Protein AF-A0A357D3V7-F1 (afdb_monomer_lite)

Radius of gyration: 13.37 Å; chains: 1; bounding box: 25×22×40 Å

Foldseek 3Di:
DDKDKDKDFAAALVRDGPDIDMDMDDCVVVPPVCVVPPVVVVRHVVSVVNNVVRNDDDPPPPPD

Sequence (64 aa):
MGLHCVAVPIINQEGECIAALSISGPVNRVSLERIAEELKPAATATARQISAELGYSPPASEEG

pLDDT: mean 91.76, std 12.07, range [43.09, 97.69]

Secondary structure (DSSP, 8-state):
--EEEEEEEEE-TTS-EEEEEEEEEETTTS-HHHIIIIIHHHHHHHHHHHHHHTT----TT---

Structure (mmCIF, N/CA/C/O backbone):
data_AF-A0A357D3V7-F1
#
_entry.id   AF-A0A357D3V7-F1
#
loop_
_atom_site.group_PDB
_atom_site.id
_atom_site.type_symbol
_atom_site.label_atom_id
_atom_site.label_alt_id
_atom_site.label_comp_id
_atom_site.label_asym_id
_atom_site.label_entity_id
_atom_site.label_seq_id
_atom_site.pdbx_PDB_ins_code
_atom_site.Cartn_x
_atom_site.Cartn_y
_atom_site.Cartn_z
_atom_site.occup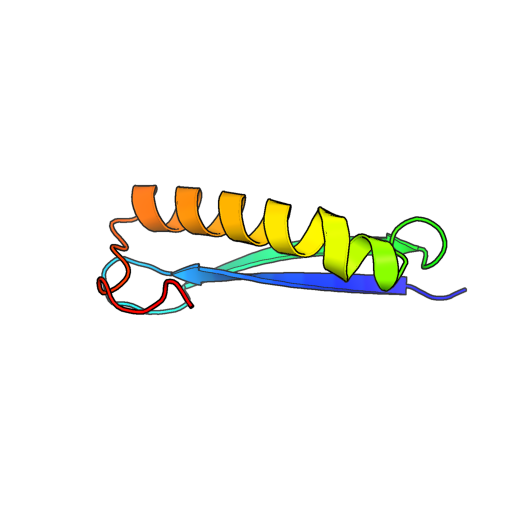ancy
_atom_site.B_iso_or_equiv
_atom_site.auth_seq_id
_atom_site.auth_comp_id
_atom_site.auth_asym_id
_atom_site.auth_atom_id
_atom_site.pdbx_PDB_model_num
ATOM 1 N N . MET A 1 1 ? 4.462 -13.760 -21.254 1.00 70.62 1 MET A N 1
ATOM 2 C CA . MET A 1 1 ? 4.873 -12.457 -20.681 1.00 70.62 1 MET A CA 1
ATOM 3 C C . MET A 1 1 ? 4.412 -12.431 -19.233 1.00 70.62 1 MET A C 1
ATOM 5 O O . MET A 1 1 ? 3.274 -12.808 -18.996 1.00 70.62 1 MET A O 1
ATOM 9 N N . GLY A 1 2 ? 5.289 -12.106 -18.282 1.00 90.56 2 GLY A N 1
ATOM 10 C CA . GLY A 1 2 ? 4.964 -12.158 -16.851 1.00 90.56 2 GLY A CA 1
ATOM 11 C C . GLY A 1 2 ? 4.304 -10.878 -16.331 1.00 90.56 2 GLY A C 1
ATOM 12 O O . GLY A 1 2 ? 4.510 -9.796 -16.889 1.00 90.56 2 GLY A O 1
ATOM 13 N N . LEU A 1 3 ? 3.591 -11.003 -15.212 1.00 94.94 3 LEU A N 1
ATOM 14 C CA . LEU A 1 3 ? 3.028 -9.913 -14.413 1.00 94.94 3 LEU A CA 1
ATOM 15 C C . LEU A 1 3 ? 3.561 -10.038 -12.981 1.00 94.94 3 LEU A C 1
ATOM 17 O O . LEU A 1 3 ? 3.600 -11.145 -12.447 1.00 94.94 3 LEU A O 1
ATOM 21 N N . HIS A 1 4 ? 3.915 -8.919 -12.356 1.00 96.75 4 HIS A N 1
ATOM 22 C CA . HIS A 1 4 ? 4.101 -8.855 -10.909 1.00 96.75 4 HIS A CA 1
ATOM 23 C C . HIS A 1 4 ? 3.054 -7.939 -10.279 1.00 96.75 4 HIS A C 1
ATOM 25 O O . HIS A 1 4 ? 2.516 -7.030 -10.920 1.00 96.75 4 HIS A O 1
ATOM 31 N N . CYS A 1 5 ? 2.774 -8.201 -9.008 1.00 95.00 5 CYS A N 1
ATOM 32 C CA . CYS A 1 5 ? 1.834 -7.451 -8.198 1.00 95.00 5 CYS A CA 1
ATOM 33 C C . CYS A 1 5 ? 2.387 -7.320 -6.778 1.00 95.00 5 CYS A C 1
ATOM 35 O O . CYS A 1 5 ? 2.985 -8.259 -6.254 1.00 95.00 5 CYS A O 1
ATOM 37 N N . VAL A 1 6 ? 2.160 -6.164 -6.166 1.00 96.12 6 VAL A N 1
ATOM 38 C CA . VAL A 1 6 ? 2.327 -5.932 -4.733 1.00 96.12 6 VAL A CA 1
ATOM 39 C C . VAL A 1 6 ? 1.023 -5.357 -4.193 1.00 96.12 6 VAL A C 1
ATOM 41 O O . VAL A 1 6 ? 0.361 -4.571 -4.872 1.00 96.12 6 VAL A O 1
ATOM 44 N N . ALA A 1 7 ? 0.638 -5.766 -2.989 1.00 96.88 7 ALA A N 1
ATOM 45 C CA . ALA A 1 7 ? -0.525 -5.232 -2.300 1.00 96.88 7 ALA A CA 1
ATOM 46 C C . ALA A 1 7 ? -0.191 -4.961 -0.834 1.00 96.88 7 ALA A C 1
ATOM 48 O O . ALA A 1 7 ? 0.613 -5.675 -0.232 1.00 96.88 7 ALA A O 1
ATOM 49 N N . VAL A 1 8 ? -0.813 -3.929 -0.279 1.00 97.31 8 VAL A N 1
ATOM 50 C CA . VAL A 1 8 ? -0.701 -3.539 1.127 1.00 97.31 8 VAL A CA 1
ATOM 51 C C . VAL A 1 8 ? -2.103 -3.367 1.718 1.00 97.31 8 VAL A C 1
ATOM 53 O O . VAL A 1 8 ? -3.003 -2.905 1.009 1.00 97.31 8 VAL A O 1
ATOM 56 N N . PRO A 1 9 ? -2.323 -3.758 2.981 1.00 97.50 9 PRO A N 1
ATOM 57 C CA . PRO A 1 9 ? -3.638 -3.681 3.600 1.00 97.50 9 PRO A CA 1
ATOM 58 C C . PRO A 1 9 ? -3.971 -2.247 4.028 1.00 97.50 9 PRO A C 1
ATOM 60 O O . PRO A 1 9 ? -3.085 -1.463 4.364 1.00 97.50 9 PRO A O 1
ATOM 63 N N . ILE A 1 10 ? -5.261 -1.927 4.040 1.00 97.69 10 ILE A N 1
ATOM 64 C CA . ILE A 1 10 ? -5.830 -0.711 4.624 1.00 97.69 10 ILE A CA 1
ATOM 65 C C . ILE A 1 10 ? -6.654 -1.148 5.831 1.00 97.69 10 ILE A C 1
ATOM 67 O O . ILE A 1 10 ? -7.554 -1.985 5.705 1.00 97.69 10 ILE A O 1
ATOM 71 N N . ILE A 1 11 ? -6.320 -0.589 6.988 1.00 97.44 11 ILE A N 1
ATOM 72 C CA . ILE A 1 11 ? -6.842 -1.005 8.285 1.00 97.44 11 ILE A CA 1
ATOM 73 C C . ILE A 1 11 ? -7.806 0.064 8.809 1.00 97.44 11 ILE A C 1
ATOM 75 O O . ILE A 1 11 ? -7.525 1.257 8.688 1.00 97.44 11 ILE A O 1
ATOM 79 N N . ASN A 1 12 ? -8.951 -0.344 9.356 1.00 96.00 12 ASN A N 1
ATOM 80 C CA . ASN A 1 12 ? -9.892 0.566 10.012 1.00 96.00 12 ASN A CA 1
ATOM 81 C C . ASN A 1 12 ? -9.478 0.850 11.472 1.00 96.00 12 ASN A C 1
ATOM 83 O O . ASN A 1 12 ? -8.546 0.259 12.013 1.00 96.00 12 ASN A O 1
ATOM 87 N N . GLN A 1 13 ? -10.215 1.733 12.141 1.00 95.44 13 GLN A N 1
ATOM 88 C CA . GLN A 1 13 ? -10.055 2.028 13.572 1.00 95.44 13 GLN A CA 1
ATOM 89 C C . GLN A 1 13 ? -10.166 0.808 14.512 1.00 95.44 13 GLN A C 1
ATOM 91 O O . GLN A 1 13 ? -9.656 0.855 15.627 1.00 95.44 13 GLN A O 1
ATOM 96 N N . GLU A 1 14 ? -10.821 -0.273 14.081 1.00 95.38 14 GLU A N 1
ATOM 97 C CA . GLU A 1 14 ? -10.988 -1.515 14.851 1.00 95.38 14 GLU A CA 1
ATOM 98 C C . GLU A 1 14 ? -9.786 -2.465 14.685 1.00 95.38 14 GLU A C 1
ATOM 100 O O . GLU A 1 14 ? -9.718 -3.504 15.338 1.00 95.38 14 GLU A O 1
ATOM 105 N N . GLY A 1 15 ? -8.805 -2.103 13.849 1.00 93.88 15 GLY A N 1
ATOM 106 C CA . GLY A 1 15 ? -7.656 -2.952 13.534 1.00 93.88 15 GLY A CA 1
ATOM 107 C C . GLY A 1 15 ? -7.952 -4.004 12.461 1.00 93.88 15 GLY A C 1
ATOM 108 O O . GLY A 1 15 ? -7.141 -4.901 12.234 1.00 93.88 15 GLY A O 1
ATOM 109 N N . GLU A 1 16 ? -9.089 -3.902 11.777 1.00 96.25 16 GLU A N 1
ATOM 110 C CA . GLU A 1 16 ? -9.519 -4.842 10.749 1.00 96.25 16 GLU A CA 1
ATOM 111 C C . GLU A 1 16 ? -9.087 -4.386 9.355 1.00 96.25 16 GLU A C 1
ATOM 113 O O . GLU A 1 16 ? -9.201 -3.217 8.981 1.00 96.25 16 GLU A O 1
ATOM 118 N N . CYS A 1 17 ? -8.618 -5.333 8.542 1.00 96.69 17 CYS A N 1
ATOM 119 C CA . CYS A 1 17 ? -8.322 -5.079 7.137 1.00 96.69 17 CYS A CA 1
ATOM 120 C C . CYS A 1 17 ? -9.626 -4.967 6.340 1.00 96.69 17 CYS A C 1
ATOM 122 O O . CYS A 1 17 ? -10.254 -5.979 6.028 1.00 96.69 17 CYS A O 1
ATOM 124 N N . ILE A 1 18 ? -10.002 -3.745 5.964 1.00 97.69 18 ILE A N 1
ATOM 125 C CA . ILE A 1 18 ? -11.251 -3.470 5.236 1.00 97.69 18 ILE A CA 1
ATOM 126 C C . ILE A 1 18 ? -11.045 -3.240 3.736 1.00 97.69 18 ILE A C 1
ATOM 128 O O . ILE A 1 18 ? -11.993 -3.330 2.957 1.00 97.69 18 ILE A O 1
ATOM 132 N N . ALA A 1 19 ? -9.814 -2.948 3.312 1.00 97.06 19 ALA A N 1
ATOM 133 C CA . ALA A 1 19 ? -9.452 -2.754 1.911 1.00 97.06 19 ALA A CA 1
ATOM 134 C C . ALA A 1 19 ? -7.960 -3.047 1.681 1.00 97.06 19 ALA A C 1
ATOM 136 O O . ALA A 1 19 ? -7.216 -3.330 2.618 1.00 97.06 19 ALA A O 1
ATOM 137 N N . ALA A 1 20 ? -7.507 -2.977 0.429 1.00 96.94 20 ALA A N 1
ATOM 138 C CA . ALA A 1 20 ? -6.094 -3.089 0.079 1.00 96.94 20 ALA A CA 1
ATOM 139 C C . ALA A 1 20 ? -5.739 -2.164 -1.089 1.00 96.94 20 ALA A C 1
ATOM 141 O O . ALA A 1 20 ? -6.528 -1.989 -2.019 1.00 96.94 20 ALA A O 1
ATOM 142 N N . LEU A 1 21 ? -4.527 -1.611 -1.063 1.00 96.94 21 LEU A N 1
ATOM 143 C CA . LEU A 1 21 ? -3.938 -0.880 -2.181 1.00 96.94 21 LEU A CA 1
ATOM 144 C C . LEU A 1 21 ? -3.027 -1.829 -2.959 1.00 96.94 21 LEU A C 1
ATOM 146 O O . LEU A 1 21 ? -2.123 -2.430 -2.383 1.00 96.94 21 LEU A O 1
ATOM 150 N N . SER A 1 22 ? -3.265 -1.968 -4.265 1.00 96.19 22 SER A N 1
ATOM 151 C CA . SER A 1 22 ? -2.514 -2.870 -5.144 1.00 96.19 22 SER A CA 1
ATOM 152 C C . SER A 1 22 ? -1.840 -2.112 -6.283 1.00 96.19 22 SER A C 1
ATOM 154 O O . SER A 1 22 ? -2.440 -1.241 -6.910 1.00 96.19 22 SER A O 1
ATOM 156 N N . ILE A 1 23 ? -0.595 -2.486 -6.577 1.00 96.56 23 ILE A N 1
ATOM 157 C CA . ILE A 1 23 ? 0.165 -2.026 -7.738 1.00 96.56 23 ILE A CA 1
ATOM 158 C C . ILE A 1 23 ? 0.515 -3.258 -8.567 1.00 96.56 23 ILE A C 1
ATOM 160 O O . ILE A 1 23 ? 1.201 -4.164 -8.094 1.00 96.56 23 ILE A O 1
ATOM 164 N N . SER A 1 24 ? 0.060 -3.287 -9.817 1.00 95.56 24 SER A N 1
ATOM 165 C CA . SER A 1 24 ? 0.292 -4.394 -10.746 1.00 95.56 24 SER A CA 1
ATOM 166 C C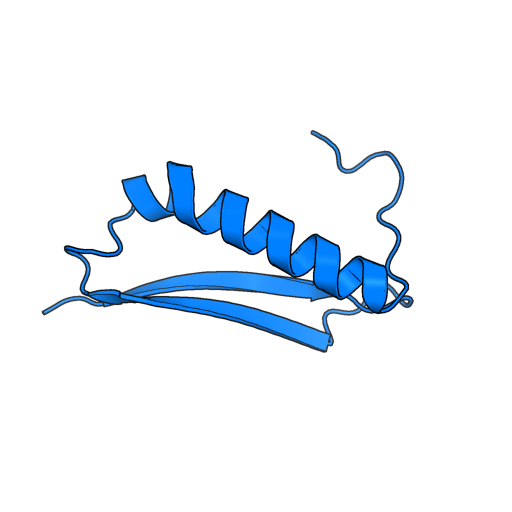 . SER A 1 24 ? 0.834 -3.894 -12.081 1.00 95.56 24 SER A C 1
ATOM 168 O O . SER A 1 24 ? 0.510 -2.801 -12.547 1.00 95.56 24 SER A O 1
ATOM 170 N N . GLY A 1 25 ? 1.703 -4.689 -12.702 1.00 95.62 25 GLY A N 1
ATOM 171 C CA . GLY A 1 25 ? 2.285 -4.333 -13.988 1.00 95.62 25 GLY A CA 1
ATOM 172 C C . GLY A 1 25 ? 3.235 -5.386 -14.556 1.00 95.62 25 GLY A C 1
ATOM 173 O O . GLY A 1 25 ? 3.578 -6.364 -13.887 1.00 95.62 25 GLY A O 1
ATOM 174 N N . PRO A 1 26 ? 3.649 -5.221 -15.823 1.00 96.12 26 PRO A N 1
ATOM 175 C CA . PRO A 1 26 ? 4.548 -6.160 -16.481 1.00 96.12 26 PRO A CA 1
ATOM 176 C C . PRO A 1 26 ? 5.885 -6.246 -15.737 1.00 96.12 26 PRO A C 1
ATOM 178 O O . PRO A 1 26 ? 6.413 -5.224 -15.293 1.00 96.12 26 PRO A O 1
ATOM 181 N N . VAL A 1 27 ? 6.467 -7.448 -15.672 1.00 95.31 27 VAL A N 1
ATOM 182 C CA . VAL A 1 27 ? 7.691 -7.751 -14.890 1.00 95.31 27 VAL A CA 1
ATOM 183 C C . VAL A 1 27 ? 8.887 -6.842 -15.187 1.00 95.31 27 VAL A C 1
ATOM 185 O O . VAL A 1 27 ? 9.726 -6.642 -14.319 1.00 95.31 27 VAL A O 1
ATOM 188 N N . ASN A 1 28 ? 8.957 -6.256 -16.388 1.00 93.25 28 ASN A N 1
ATOM 189 C CA . ASN A 1 28 ? 10.028 -5.329 -16.766 1.00 93.25 28 ASN A CA 1
ATOM 190 C C . ASN A 1 28 ? 9.873 -3.924 -16.149 1.00 93.25 28 ASN A C 1
ATOM 192 O O . ASN A 1 28 ? 10.846 -3.192 -16.039 1.00 93.25 28 ASN A O 1
ATOM 196 N N . ARG A 1 29 ? 8.652 -3.515 -15.772 1.00 92.31 29 ARG A N 1
ATOM 197 C CA . ARG A 1 29 ? 8.394 -2.235 -15.078 1.00 92.31 29 ARG A CA 1
ATOM 198 C C . ARG A 1 29 ? 8.197 -2.412 -13.576 1.00 92.31 29 ARG A C 1
ATOM 200 O O . ARG A 1 29 ? 8.454 -1.482 -12.816 1.00 92.31 29 ARG A O 1
ATOM 207 N N . VAL A 1 30 ? 7.691 -3.575 -13.179 1.00 95.12 30 VAL A N 1
ATOM 208 C CA . VAL A 1 30 ? 7.432 -3.971 -11.793 1.00 95.12 30 VAL A CA 1
ATOM 209 C C . VAL A 1 30 ? 8.371 -5.135 -11.477 1.00 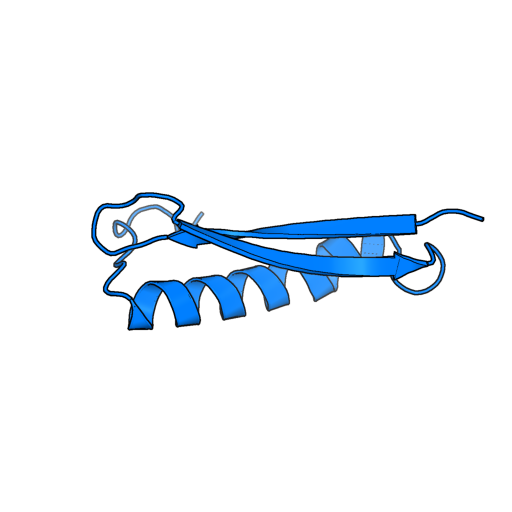95.12 30 VAL A C 1
ATOM 211 O O . VAL A 1 30 ? 7.951 -6.279 -11.331 1.00 95.12 30 VAL A O 1
ATOM 214 N N . SER A 1 31 ? 9.676 -4.872 -11.485 1.00 96.12 31 SER A N 1
ATOM 215 C CA . SER A 1 31 ? 10.682 -5.866 -11.103 1.00 96.12 31 SER A CA 1
ATOM 216 C C . SER A 1 31 ? 10.623 -6.127 -9.593 1.00 96.12 31 SER A C 1
ATOM 218 O O . SER A 1 31 ? 10.115 -5.303 -8.836 1.00 96.12 31 SER A O 1
ATOM 220 N N . LEU A 1 32 ? 11.134 -7.275 -9.140 1.00 95.56 32 LEU A N 1
ATOM 221 C CA . LEU A 1 32 ? 11.154 -7.607 -7.708 1.00 95.56 32 LEU A CA 1
ATOM 222 C C . LEU A 1 32 ? 11.994 -6.610 -6.895 1.00 95.56 32 LEU A C 1
ATOM 224 O O . LEU A 1 32 ? 11.584 -6.225 -5.807 1.00 95.56 32 LEU A O 1
ATOM 228 N N . GLU A 1 33 ? 13.114 -6.147 -7.453 1.00 97.00 33 GLU A N 1
ATOM 229 C CA . GLU A 1 33 ? 13.959 -5.103 -6.856 1.00 97.00 33 GLU A CA 1
ATOM 230 C C . GLU A 1 33 ? 13.180 -3.796 -6.675 1.00 97.00 33 GLU A C 1
ATOM 232 O O . GLU A 1 33 ? 13.079 -3.278 -5.570 1.00 97.00 33 GLU A O 1
ATOM 237 N N . ARG A 1 34 ? 12.502 -3.326 -7.729 1.00 96.50 34 ARG A N 1
ATOM 238 C CA . ARG A 1 34 ? 11.664 -2.125 -7.663 1.00 96.50 34 ARG A CA 1
ATOM 239 C C . ARG A 1 34 ? 10.483 -2.282 -6.708 1.00 96.50 34 ARG A C 1
ATOM 241 O O . ARG A 1 34 ? 10.086 -1.322 -6.051 1.00 96.50 34 ARG A O 1
ATOM 248 N N . ILE A 1 35 ? 9.908 -3.483 -6.617 1.00 97.19 35 ILE A N 1
ATOM 249 C CA . ILE A 1 35 ? 8.892 -3.776 -5.604 1.00 97.19 35 ILE A CA 1
ATOM 250 C C . ILE A 1 35 ? 9.471 -3.576 -4.204 1.00 97.19 35 ILE A C 1
ATOM 252 O O . ILE A 1 35 ? 8.829 -2.908 -3.400 1.00 97.19 35 ILE A O 1
ATOM 256 N N . ALA A 1 36 ? 10.645 -4.136 -3.914 1.00 96.69 36 ALA A N 1
ATOM 257 C CA . ALA A 1 36 ? 11.254 -4.071 -2.590 1.00 96.69 36 ALA A CA 1
ATOM 258 C C . ALA A 1 36 ? 11.691 -2.646 -2.208 1.00 96.69 36 ALA A C 1
ATOM 260 O O . ALA A 1 36 ? 11.336 -2.184 -1.125 1.00 96.69 36 ALA A O 1
ATOM 261 N N . GLU A 1 37 ? 12.386 -1.953 -3.109 1.00 97.00 37 GLU A N 1
ATOM 262 C CA . GLU A 1 37 ? 13.069 -0.686 -2.819 1.00 97.00 37 GLU A CA 1
ATOM 263 C C . GLU A 1 37 ? 12.163 0.546 -2.973 1.00 97.00 37 GLU A C 1
ATOM 265 O O . GLU A 1 37 ? 12.334 1.536 -2.267 1.00 97.00 37 GLU A O 1
ATOM 270 N N . GLU A 1 38 ? 11.178 0.505 -3.880 1.00 96.88 38 GLU A N 1
ATOM 271 C CA . GLU A 1 38 ? 10.362 1.680 -4.222 1.00 96.88 38 GLU A CA 1
ATOM 272 C C . GLU A 1 38 ? 8.868 1.456 -3.959 1.00 96.88 38 GLU A C 1
ATOM 274 O O . GLU A 1 38 ? 8.228 2.214 -3.227 1.00 96.88 38 GLU A O 1
ATOM 279 N N . LEU A 1 39 ? 8.276 0.423 -4.570 1.00 97.25 39 LEU A N 1
ATOM 280 C CA . LEU A 1 39 ? 6.815 0.306 -4.629 1.00 97.25 39 LEU A CA 1
ATOM 281 C C . LEU A 1 39 ? 6.218 -0.128 -3.294 1.00 97.25 39 LEU A C 1
ATOM 283 O O . LEU A 1 39 ? 5.205 0.429 -2.886 1.00 97.25 39 LEU A O 1
ATOM 287 N N . LYS A 1 40 ? 6.824 -1.100 -2.605 1.00 96.56 40 LYS A N 1
ATOM 288 C CA . LYS A 1 40 ? 6.379 -1.550 -1.283 1.00 96.56 40 LYS A CA 1
ATOM 289 C C . LYS A 1 40 ? 6.427 -0.418 -0.248 1.00 96.56 40 LYS A C 1
ATOM 291 O O . LYS A 1 40 ? 5.390 -0.214 0.389 1.00 96.56 40 LYS A O 1
ATOM 296 N N . PRO A 1 41 ? 7.540 0.321 -0.050 1.00 96.88 41 PRO A N 1
ATOM 297 C CA . PRO A 1 41 ? 7.566 1.400 0.936 1.00 96.88 41 PRO A CA 1
ATOM 298 C C . PRO A 1 41 ? 6.592 2.527 0.582 1.00 96.88 41 PRO A C 1
ATOM 300 O O . PRO A 1 41 ? 5.841 2.960 1.456 1.00 96.88 41 PRO A O 1
ATOM 303 N N . ALA A 1 42 ? 6.513 2.936 -0.690 1.00 97.44 42 ALA A N 1
ATOM 304 C CA . ALA A 1 42 ? 5.563 3.960 -1.124 1.00 97.44 42 ALA A CA 1
ATOM 305 C C . ALA A 1 42 ? 4.104 3.524 -0.907 1.00 97.44 42 ALA A C 1
ATOM 307 O O . ALA A 1 42 ? 3.331 4.246 -0.281 1.00 97.44 42 ALA A O 1
ATOM 308 N N . ALA A 1 43 ? 3.741 2.315 -1.348 1.00 97.62 43 ALA A N 1
ATOM 309 C CA . ALA A 1 43 ? 2.407 1.755 -1.152 1.00 97.62 43 ALA A CA 1
ATOM 310 C C . ALA A 1 43 ? 2.049 1.665 0.335 1.00 97.62 43 ALA A C 1
ATOM 312 O O . ALA A 1 43 ? 0.959 2.072 0.726 1.00 97.62 43 ALA A O 1
ATOM 313 N N . THR A 1 44 ? 2.973 1.175 1.167 1.00 96.81 44 THR A N 1
ATOM 314 C CA . THR A 1 44 ? 2.769 1.051 2.618 1.00 96.81 44 THR A CA 1
ATOM 315 C C . THR A 1 44 ? 2.544 2.415 3.260 1.00 96.81 44 THR A C 1
ATOM 317 O O . THR A 1 44 ? 1.621 2.557 4.056 1.00 96.81 44 THR A O 1
ATOM 320 N N . ALA A 1 45 ? 3.338 3.429 2.900 1.00 96.81 45 ALA A N 1
ATOM 321 C CA . ALA A 1 45 ? 3.150 4.789 3.395 1.00 96.81 45 ALA A CA 1
ATOM 322 C C . ALA A 1 45 ? 1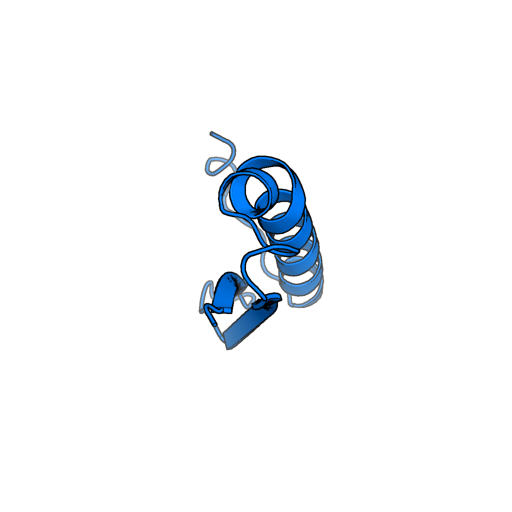.769 5.339 3.005 1.00 96.81 45 ALA A C 1
ATOM 324 O O . ALA A 1 45 ? 1.035 5.811 3.869 1.00 96.81 45 ALA A O 1
ATOM 325 N N . THR A 1 46 ? 1.367 5.186 1.740 1.00 97.56 46 THR A N 1
ATOM 326 C CA . THR A 1 46 ? 0.041 5.611 1.268 1.00 97.56 46 THR A CA 1
ATOM 327 C C . THR A 1 46 ? -1.090 4.874 1.988 1.00 97.56 46 THR A C 1
ATOM 329 O O . THR A 1 46 ? -2.036 5.504 2.451 1.00 97.56 46 THR A O 1
ATOM 332 N N . ALA A 1 47 ? -0.998 3.553 2.143 1.00 97.38 47 ALA A N 1
ATOM 333 C CA . ALA A 1 47 ? -2.016 2.775 2.843 1.00 97.38 47 ALA A CA 1
ATOM 334 C C . ALA A 1 47 ? -2.094 3.120 4.336 1.00 97.38 47 ALA A C 1
ATOM 336 O O . ALA A 1 47 ? -3.192 3.164 4.889 1.00 97.38 47 ALA A O 1
ATOM 337 N N . ARG A 1 48 ? -0.960 3.433 4.980 1.00 95.88 48 ARG A N 1
ATOM 338 C CA . ARG A 1 48 ? -0.925 3.950 6.356 1.00 95.88 48 ARG A CA 1
ATOM 339 C C . ARG A 1 48 ? -1.609 5.308 6.469 1.00 95.88 48 ARG A C 1
ATOM 341 O O . ARG A 1 48 ? -2.363 5.496 7.413 1.00 95.88 48 ARG A O 1
ATOM 348 N N . GLN A 1 49 ? -1.402 6.218 5.515 1.00 97.06 49 GLN A N 1
ATOM 349 C CA . GLN A 1 49 ? -2.104 7.508 5.496 1.00 97.06 49 GLN A CA 1
ATOM 350 C C . GLN A 1 49 ? -3.619 7.314 5.383 1.00 97.06 49 GLN A C 1
ATOM 352 O O . GLN A 1 49 ? -4.353 7.842 6.210 1.00 97.06 49 GLN A O 1
ATOM 357 N N . ILE A 1 50 ? -4.071 6.478 4.443 1.00 97.06 50 ILE A N 1
ATOM 358 C CA . ILE A 1 50 ? -5.498 6.162 4.284 1.00 97.06 50 ILE A CA 1
ATOM 359 C C . ILE A 1 50 ? -6.056 5.534 5.569 1.00 97.06 50 ILE A C 1
ATOM 361 O O . ILE A 1 50 ? -7.118 5.923 6.040 1.00 97.06 50 ILE A O 1
ATOM 365 N N . SER A 1 51 ? -5.331 4.584 6.165 1.00 97.19 51 SER A N 1
ATOM 366 C CA . SER A 1 51 ? -5.744 3.941 7.420 1.00 97.19 51 SER A CA 1
ATOM 367 C C . SER A 1 51 ? -5.843 4.962 8.563 1.00 97.19 51 SER A C 1
ATOM 369 O O . SER A 1 51 ? -6.805 4.937 9.325 1.00 97.19 51 SER A O 1
ATOM 371 N N . ALA A 1 52 ? -4.902 5.906 8.658 1.00 95.81 52 ALA A N 1
ATOM 372 C CA . ALA A 1 52 ? -4.931 6.974 9.657 1.00 95.81 52 ALA A CA 1
ATOM 373 C C . ALA A 1 52 ? -6.130 7.918 9.472 1.00 95.81 52 ALA A C 1
ATOM 375 O O . ALA A 1 52 ? -6.775 8.283 10.453 1.00 95.81 52 ALA A O 1
ATOM 376 N N . GLU A 1 53 ? -6.483 8.261 8.229 1.00 96.19 53 GLU A N 1
ATOM 377 C CA . GLU A 1 53 ? -7.707 9.018 7.920 1.00 96.19 53 GLU A CA 1
ATOM 378 C C . GLU A 1 53 ? -8.984 8.247 8.300 1.00 96.19 53 GLU A C 1
ATOM 380 O O . GLU A 1 53 ? -9.985 8.854 8.675 1.00 96.19 53 GLU A O 1
ATOM 385 N N . LEU A 1 54 ? -8.933 6.912 8.272 1.00 96.06 54 LEU A N 1
ATOM 386 C CA . LEU A 1 54 ? -9.994 6.011 8.738 1.00 96.06 54 LEU A CA 1
ATOM 387 C C . LEU A 1 54 ? -9.978 5.773 10.261 1.00 96.06 54 LEU A C 1
ATOM 389 O O . LEU A 1 54 ? -10.763 4.970 10.764 1.00 96.06 54 LEU A O 1
ATOM 393 N N . GLY A 1 55 ? -9.097 6.447 11.003 1.00 95.25 55 GLY A N 1
ATOM 394 C CA . GLY A 1 55 ? -9.006 6.353 12.461 1.00 95.25 55 GLY A CA 1
ATOM 395 C C . GLY A 1 55 ? -8.122 5.218 12.983 1.00 95.25 55 GLY A C 1
ATOM 396 O O . GLY A 1 55 ? -8.096 4.984 14.191 1.00 95.25 55 GLY A O 1
ATOM 397 N N . TYR A 1 56 ? -7.383 4.518 12.118 1.00 95.12 56 TYR A N 1
ATOM 398 C CA . TYR A 1 56 ? -6.391 3.540 12.556 1.00 95.12 56 TYR A CA 1
ATOM 399 C C . TYR A 1 56 ? -5.158 4.241 13.132 1.00 95.12 56 TYR A C 1
ATOM 401 O O . TYR A 1 56 ? -4.470 4.998 12.447 1.00 95.12 56 TYR A O 1
ATOM 409 N N . SER A 1 57 ? -4.846 3.940 14.389 1.00 89.88 57 SER A N 1
ATOM 410 C CA . SER A 1 57 ? -3.610 4.358 15.042 1.00 89.88 57 SER A CA 1
ATOM 411 C C . SER A 1 57 ? -2.805 3.104 15.365 1.00 89.88 57 SER A C 1
ATOM 413 O O . SER A 1 57 ? -3.217 2.354 16.254 1.00 89.88 57 SER A O 1
ATOM 415 N N . PRO A 1 58 ? -1.682 2.837 14.673 1.00 75.38 58 PRO A N 1
ATOM 416 C CA . PRO A 1 58 ? -0.878 1.666 14.976 1.00 75.38 58 PRO A CA 1
ATOM 417 C C . PRO A 1 58 ? -0.374 1.744 16.427 1.00 75.38 58 PRO A C 1
ATOM 419 O O . PRO A 1 58 ? -0.068 2.839 16.915 1.00 75.38 58 PRO A O 1
ATOM 422 N N . PRO A 1 59 ? -0.293 0.610 17.143 1.00 70.56 59 PRO A N 1
ATOM 423 C CA . PRO A 1 59 ? 0.315 0.592 18.464 1.00 70.56 59 PRO A CA 1
ATOM 424 C C . PRO A 1 59 ? 1.780 1.033 18.342 1.00 70.56 59 PRO A C 1
ATOM 426 O O . PRO A 1 59 ? 2.459 0.677 17.380 1.00 70.56 59 PRO A O 1
ATOM 429 N N . ALA A 1 60 ? 2.269 1.800 19.321 1.00 62.50 60 ALA A N 1
ATOM 430 C CA . ALA A 1 60 ? 3.585 2.460 19.337 1.00 62.50 60 ALA A CA 1
ATOM 431 C C . ALA A 1 60 ? 4.813 1.510 19.331 1.00 62.50 60 ALA A C 1
ATOM 433 O O . ALA A 1 60 ? 5.893 1.883 19.778 1.00 62.50 60 ALA A O 1
ATOM 434 N N . SER A 1 61 ? 4.661 0.261 18.891 1.00 58.78 61 SER A N 1
ATOM 435 C CA . SER A 1 61 ? 5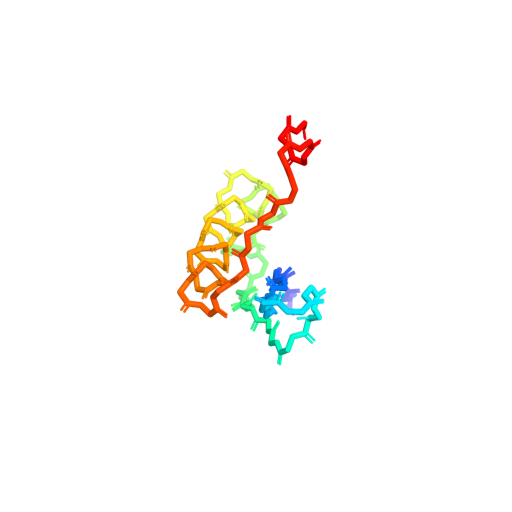.687 -0.787 18.916 1.00 58.78 61 SER A CA 1
ATOM 436 C C . SER A 1 61 ? 5.900 -1.476 17.563 1.00 58.78 61 SER A C 1
ATOM 438 O O . SER A 1 61 ? 6.730 -2.371 17.477 1.00 58.78 61 SER A O 1
ATOM 440 N N . GLU A 1 62 ? 5.209 -1.048 16.503 1.00 57.38 62 GLU A N 1
ATOM 441 C CA . GLU A 1 62 ? 5.342 -1.600 15.140 1.00 57.38 62 GLU A CA 1
ATOM 442 C C . GLU A 1 62 ? 6.156 -0.649 14.231 1.00 57.38 62 GLU A C 1
ATOM 444 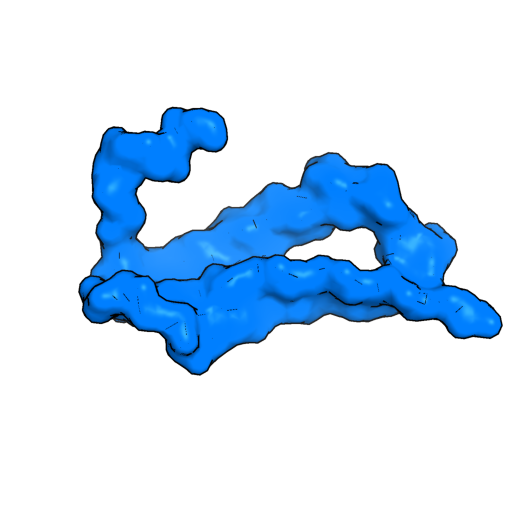O O . GLU A 1 62 ? 5.825 -0.394 13.069 1.00 57.38 62 GLU A O 1
ATOM 449 N N . GLU A 1 63 ? 7.221 -0.078 14.797 1.00 53.25 63 GLU A N 1
ATOM 450 C CA . GLU A 1 63 ? 8.299 0.619 14.091 1.00 53.25 63 GLU A CA 1
ATOM 451 C C . GLU A 1 63 ? 9.589 -0.182 14.320 1.00 53.25 63 GLU A C 1
ATOM 453 O O . GLU A 1 63 ? 10.394 0.138 15.193 1.00 53.25 63 GLU A O 1
ATOM 458 N N . GLY A 1 64 ? 9.731 -1.294 13.596 1.00 43.09 64 GLY A N 1
ATOM 459 C CA . GLY A 1 64 ? 10.908 -2.165 13.603 1.00 43.09 64 GLY A CA 1
ATOM 460 C C . GLY A 1 64 ? 11.280 -2.574 12.191 1.00 43.09 64 GLY A C 1
ATOM 461 O O . GLY A 1 64 ? 10.365 -3.024 11.465 1.00 43.09 64 GLY A O 1
#